Protein AF-Q4FC88-F1 (afdb_monomer_lite)

Foldseek 3Di:
DVVVVVVVVVVVVVVVVVVVVCVVPDPPDPPDVVVVDDDPVPDDDPDDPDDDDDVVVVVVVVVVVVVVVLVVVVVCLVVVCVVDDPVVSVVVNVVSVVVVVVD

InterPro domains:
  IPR000440 NADH:ubiquinone/plastoquinone oxidoreductase, chain 3 [PF00507] (17-102)
  IPR000440 NADH:ubiquinone/plastoquinone oxidoreductase, chain 3 [PTHR11058] (2-103)
  IPR038430 NADH:ubiquinone oxidoreductase, subunit 3 superfamily [G3DSA:1.20.58.1610] (1-103)

Organism: Cyamus ovalis (NCBI:txid335537)

Structure (mmCIF, N/CA/C/O backbone):
data_AF-Q4FC88-F1
#
_entry.id   AF-Q4FC88-F1
#
loop_
_atom_site.group_PDB
_atom_site.id
_atom_site.type_symbol
_atom_site.label_atom_id
_atom_site.label_alt_id
_atom_site.label_comp_id
_atom_site.label_asym_id
_atom_site.label_entity_id
_atom_site.label_seq_id
_atom_site.pdbx_PDB_ins_code
_atom_site.Cartn_x
_atom_site.Cartn_y
_atom_site.Cartn_z
_atom_site.occupancy
_atom_site.B_iso_or_equiv
_atom_site.auth_seq_id
_atom_site.auth_comp_id
_atom_site.auth_asym_id
_atom_site.auth_atom_id
_atom_site.pdbx_PDB_model_num
ATOM 1 N N . MET A 1 1 ? 17.720 -15.664 2.300 1.00 72.06 1 MET A N 1
ATOM 2 C CA . MET A 1 1 ? 16.282 -16.016 2.405 1.00 72.06 1 MET A CA 1
ATOM 3 C C . MET A 1 1 ? 15.906 -16.499 3.805 1.00 72.06 1 MET A C 1
ATOM 5 O O . MET A 1 1 ? 14.995 -15.927 4.379 1.00 72.06 1 MET A O 1
ATOM 9 N N . MET A 1 2 ? 16.645 -17.447 4.401 1.00 88.69 2 MET A N 1
ATOM 10 C CA . MET A 1 2 ? 16.359 -17.959 5.755 1.00 88.69 2 MET A CA 1
ATOM 11 C C . MET A 1 2 ? 16.406 -16.888 6.869 1.00 88.69 2 MET A C 1
ATOM 13 O O . MET A 1 2 ? 15.562 -16.884 7.757 1.00 88.69 2 MET A O 1
ATOM 17 N N . ILE A 1 3 ? 17.332 -15.924 6.793 1.00 94.44 3 ILE A N 1
ATOM 18 C CA . ILE A 1 3 ? 17.410 -14.808 7.760 1.00 94.44 3 ILE A CA 1
ATOM 19 C C . ILE A 1 3 ? 16.155 -13.921 7.694 1.00 94.44 3 ILE A C 1
ATOM 21 O O . ILE A 1 3 ? 15.607 -13.556 8.729 1.00 94.44 3 ILE A O 1
ATOM 25 N N . LEU A 1 4 ? 15.654 -13.627 6.488 1.00 94.31 4 LEU A N 1
ATOM 26 C CA . LEU A 1 4 ? 14.447 -12.815 6.302 1.00 94.31 4 LEU A CA 1
ATOM 27 C C . LEU A 1 4 ? 13.215 -13.505 6.903 1.00 94.31 4 LEU A C 1
ATOM 29 O O . LEU A 1 4 ? 12.454 -12.871 7.628 1.00 94.31 4 LEU A O 1
ATOM 33 N N . SER A 1 5 ? 13.049 -14.811 6.667 1.00 94.00 5 SER A N 1
ATOM 34 C CA . SER A 1 5 ? 11.951 -15.574 7.272 1.00 94.00 5 SER A CA 1
ATOM 35 C C . SER A 1 5 ? 12.045 -15.624 8.798 1.00 94.00 5 SER A C 1
ATOM 37 O O . SER A 1 5 ? 11.022 -15.533 9.470 1.00 94.00 5 SER A O 1
ATOM 39 N N . ILE A 1 6 ? 13.261 -15.711 9.352 1.00 96.31 6 ILE A N 1
ATOM 40 C CA . ILE A 1 6 ? 13.478 -15.687 10.804 1.00 96.31 6 ILE A CA 1
ATOM 41 C C . ILE A 1 6 ? 13.075 -14.326 11.388 1.00 96.31 6 ILE A C 1
ATOM 43 O O . ILE A 1 6 ? 12.370 -14.287 12.392 1.00 96.31 6 ILE A O 1
ATOM 47 N N . LEU A 1 7 ? 13.448 -13.212 10.750 1.00 96.75 7 LEU A N 1
ATOM 48 C CA . LEU A 1 7 ? 13.076 -11.868 11.213 1.00 96.75 7 LEU A CA 1
ATOM 49 C C . LEU A 1 7 ? 11.556 -11.647 11.202 1.00 96.75 7 LEU A C 1
ATOM 51 O O . LEU A 1 7 ? 11.004 -11.132 12.176 1.00 96.75 7 LEU A O 1
ATOM 55 N N . ILE A 1 8 ? 10.870 -12.085 10.140 1.00 96.88 8 ILE A N 1
ATOM 56 C CA . ILE A 1 8 ? 9.404 -12.004 10.051 1.00 96.88 8 ILE A CA 1
ATOM 57 C C . ILE A 1 8 ? 8.762 -12.832 11.171 1.00 96.88 8 ILE A C 1
ATOM 59 O O . ILE A 1 8 ? 7.891 -12.330 11.883 1.00 96.88 8 ILE A O 1
ATOM 63 N N . LEU A 1 9 ? 9.235 -14.063 11.390 1.00 97.00 9 LEU A N 1
ATOM 64 C CA . LEU A 1 9 ? 8.725 -14.932 12.450 1.00 97.00 9 LEU A CA 1
ATOM 65 C C . LEU A 1 9 ? 8.910 -14.308 13.840 1.00 97.00 9 LEU A C 1
ATOM 67 O O . LEU A 1 9 ? 7.970 -14.287 14.631 1.00 97.00 9 LEU A O 1
ATOM 71 N N . ILE A 1 10 ? 10.087 -13.744 14.123 1.00 97.31 10 ILE A N 1
ATOM 72 C CA . ILE A 1 10 ? 10.367 -13.062 15.392 1.00 97.31 10 ILE A CA 1
ATOM 73 C C . ILE A 1 10 ? 9.401 -11.887 15.605 1.00 97.31 10 ILE A C 1
ATOM 75 O O . ILE A 1 10 ? 8.840 -11.759 16.691 1.00 97.31 10 ILE A O 1
ATOM 79 N N . SER A 1 11 ? 9.143 -11.064 14.582 1.00 96.81 11 SER A N 1
ATOM 80 C CA . SER A 1 11 ? 8.215 -9.926 14.702 1.00 96.81 11 SER A CA 1
ATOM 81 C C . SER A 1 11 ? 6.779 -10.357 15.040 1.00 96.81 11 SER A C 1
ATOM 83 O O . SER A 1 11 ? 6.107 -9.744 15.877 1.00 96.81 11 SER A O 1
ATOM 85 N N . PHE A 1 12 ? 6.325 -11.471 14.460 1.00 97.25 12 PHE A N 1
ATOM 86 C CA . PHE A 1 12 ? 5.017 -12.047 14.751 1.00 97.25 12 PHE A CA 1
ATOM 87 C C . PHE A 1 12 ? 4.955 -12.646 16.165 1.00 97.25 12 PHE A C 1
ATOM 89 O O . PHE A 1 12 ? 3.981 -12.453 16.893 1.00 97.25 12 PHE A O 1
ATOM 96 N N . ILE A 1 13 ? 6.020 -13.320 16.608 1.00 97.75 13 ILE A N 1
ATOM 97 C CA . ILE A 1 13 ? 6.111 -13.853 17.975 1.00 97.75 13 ILE A CA 1
ATOM 98 C C . ILE A 1 13 ? 6.072 -12.715 19.001 1.00 97.75 13 ILE A C 1
ATOM 100 O O . ILE A 1 13 ? 5.334 -12.794 19.976 1.00 97.75 13 ILE A O 1
ATOM 104 N N . ILE A 1 14 ? 6.809 -11.626 18.779 1.00 97.75 14 ILE A N 1
ATOM 105 C CA . ILE A 1 14 ? 6.831 -10.495 19.717 1.00 97.75 14 ILE A CA 1
ATOM 106 C C . ILE A 1 14 ? 5.435 -9.875 19.858 1.00 97.75 14 ILE A C 1
ATOM 108 O O . ILE A 1 14 ? 4.958 -9.678 20.975 1.00 97.75 14 ILE A O 1
ATOM 112 N N . THR A 1 15 ? 4.753 -9.599 18.743 1.00 97.38 15 THR A N 1
ATOM 113 C CA . THR A 1 15 ? 3.410 -8.990 18.771 1.00 97.38 15 THR A CA 1
ATOM 114 C C . THR A 1 15 ? 2.373 -9.895 19.438 1.00 97.38 15 THR A C 1
ATOM 116 O O . THR A 1 15 ? 1.560 -9.418 20.230 1.00 97.38 15 THR A O 1
ATOM 119 N N . THR A 1 16 ? 2.429 -11.204 19.190 1.00 96.56 16 THR A N 1
ATOM 120 C CA . THR A 1 16 ? 1.527 -12.174 19.829 1.00 96.56 16 THR A CA 1
ATOM 121 C C . THR A 1 16 ? 1.805 -12.339 21.322 1.00 96.56 16 THR A C 1
ATOM 123 O O . THR A 1 16 ? 0.860 -12.351 22.108 1.00 96.56 16 THR A O 1
ATOM 126 N N . VAL A 1 17 ? 3.071 -12.389 21.745 1.00 97.50 17 VAL A N 1
ATOM 127 C CA . VAL A 1 17 ? 3.441 -12.441 23.170 1.00 97.50 17 VAL A CA 1
ATOM 128 C C . VAL A 1 17 ? 2.961 -11.190 23.903 1.00 97.50 17 VAL A C 1
ATOM 130 O O . VAL A 1 17 ? 2.345 -11.310 24.959 1.00 97.50 17 VAL A O 1
ATOM 133 N N . LEU A 1 18 ? 3.167 -9.996 23.334 1.00 96.75 18 LEU A N 1
ATOM 134 C CA . LEU A 1 18 ? 2.671 -8.746 23.921 1.00 96.75 18 LEU A CA 1
ATOM 135 C C . LEU A 1 18 ? 1.141 -8.733 24.038 1.00 96.75 18 LEU A C 1
ATOM 137 O O . LEU A 1 18 ? 0.614 -8.328 25.074 1.00 96.75 18 LEU A O 1
ATOM 141 N N . LEU A 1 19 ? 0.425 -9.229 23.022 1.00 95.38 19 LEU A N 1
ATOM 142 C CA . LEU A 1 19 ? -1.030 -9.364 23.075 1.00 95.38 19 LEU A CA 1
ATOM 143 C C . LEU A 1 19 ? -1.463 -10.309 24.205 1.00 95.38 19 LEU A C 1
ATOM 145 O O . LEU A 1 19 ? -2.326 -9.949 25.005 1.00 95.38 19 LEU A O 1
ATOM 149 N N . VAL A 1 20 ? -0.856 -11.493 24.310 1.00 95.25 20 VAL A N 1
ATOM 150 C CA . VAL A 1 20 ? -1.188 -12.473 25.357 1.00 95.25 20 VAL A CA 1
ATOM 151 C C . VAL A 1 20 ? -0.901 -11.911 26.746 1.00 95.25 20 VAL A C 1
ATOM 153 O O . VAL A 1 20 ? -1.758 -12.013 27.619 1.00 95.25 20 VAL A O 1
ATOM 156 N N . LEU A 1 21 ? 0.250 -11.263 26.941 1.00 94.94 21 LEU A N 1
ATOM 157 C CA . LEU A 1 21 ? 0.583 -10.598 28.200 1.00 94.94 21 LEU A CA 1
ATOM 158 C C . LEU A 1 21 ? -0.449 -9.522 28.548 1.00 94.94 21 LEU A C 1
ATOM 160 O O . LEU A 1 21 ? -0.942 -9.515 29.669 1.00 94.94 21 LEU A O 1
ATOM 164 N N . SER A 1 22 ? -0.838 -8.677 27.587 1.00 92.50 22 SER A N 1
ATOM 165 C CA . SER A 1 22 ? -1.842 -7.629 27.814 1.00 92.50 22 SER A CA 1
ATOM 166 C C . SER A 1 22 ? -3.212 -8.190 28.207 1.00 92.50 22 SER A C 1
ATOM 168 O O . SER A 1 22 ? -3.896 -7.627 29.056 1.00 92.50 22 SER A O 1
ATOM 170 N N . LEU A 1 23 ? -3.609 -9.330 27.634 1.00 89.69 23 LEU A N 1
ATOM 171 C CA . LEU A 1 23 ? -4.866 -9.996 27.966 1.00 89.69 23 LEU A CA 1
ATOM 172 C C . LEU A 1 23 ? -4.795 -10.742 29.303 1.00 89.69 23 LEU A C 1
ATOM 174 O O . LEU A 1 23 ? -5.823 -10.858 29.967 1.00 89.69 23 LEU A O 1
ATOM 178 N N . ALA A 1 24 ? -3.617 -11.250 29.679 1.00 90.06 24 ALA A N 1
ATOM 179 C CA . ALA A 1 24 ? -3.390 -11.959 30.934 1.00 90.06 24 ALA A CA 1
ATOM 180 C C . ALA A 1 24 ? -3.317 -11.009 32.138 1.00 90.06 24 ALA A C 1
ATOM 182 O O . ALA A 1 24 ? -3.815 -11.353 33.205 1.00 90.06 24 ALA A O 1
ATOM 183 N N . THR A 1 25 ? -2.724 -9.821 31.977 1.00 89.75 25 THR A N 1
ATOM 184 C CA . THR A 1 25 ? -2.633 -8.803 33.040 1.00 89.75 25 THR A CA 1
ATOM 185 C C . THR A 1 25 ? -3.850 -7.884 33.105 1.00 89.75 25 THR A C 1
ATOM 187 O O . THR A 1 25 ? -4.017 -7.167 34.088 1.00 89.75 25 THR A O 1
ATOM 190 N N . SER A 1 26 ? -4.707 -7.881 32.079 1.00 83.94 26 SER A N 1
ATOM 191 C CA . SER A 1 26 ? -5.911 -7.053 32.067 1.00 83.94 26 SER A CA 1
ATOM 192 C C . SER A 1 26 ? -6.894 -7.498 33.150 1.00 83.94 26 SER A C 1
ATOM 194 O O . SER A 1 26 ? -7.496 -8.573 33.076 1.00 83.94 26 SER A O 1
ATOM 196 N N . GLU A 1 27 ? -7.128 -6.617 34.122 1.00 73.38 27 GLU A N 1
ATOM 197 C CA . GLU A 1 27 ? -8.285 -6.704 35.006 1.00 73.38 27 GLU A CA 1
ATOM 198 C C . GLU A 1 27 ? -9.544 -6.428 34.183 1.00 73.38 27 GLU A C 1
ATOM 200 O O . GLU A 1 27 ? -9.937 -5.285 33.935 1.00 73.38 27 GLU A O 1
ATOM 205 N N . LYS A 1 28 ? -10.183 -7.494 33.699 1.00 67.81 28 LYS A N 1
ATOM 206 C CA . LYS A 1 28 ? -11.479 -7.377 33.035 1.00 67.81 28 LYS A CA 1
ATOM 207 C C . LYS A 1 28 ? -12.507 -6.979 34.086 1.00 67.81 28 LYS A C 1
ATOM 209 O O . LYS A 1 28 ? -13.075 -7.838 34.757 1.00 67.81 28 LYS A O 1
ATOM 214 N N . SER A 1 29 ? -12.771 -5.678 34.208 1.00 61.53 29 SER A N 1
ATOM 215 C CA . SER A 1 29 ? -13.964 -5.210 34.908 1.00 61.53 29 SER A CA 1
ATOM 216 C C . SER A 1 29 ? -15.175 -5.925 34.309 1.00 61.53 29 SER A C 1
ATOM 218 O O . SER A 1 29 ? -15.219 -6.109 33.087 1.00 61.53 29 SER A O 1
ATOM 220 N N . LEU A 1 30 ? -16.126 -6.336 35.154 1.00 69.19 30 LEU A N 1
ATOM 221 C CA . LEU A 1 30 ? -17.394 -6.948 34.744 1.00 69.19 30 LEU A CA 1
ATOM 222 C C . LEU A 1 30 ? -17.937 -6.252 33.488 1.00 69.19 30 LEU A C 1
ATOM 224 O O . LEU A 1 30 ? -17.806 -5.036 33.358 1.00 69.19 30 LEU A O 1
ATOM 228 N N . LYS A 1 31 ? -18.490 -7.033 32.549 1.00 70.25 31 LYS A N 1
ATOM 229 C CA . LYS A 1 3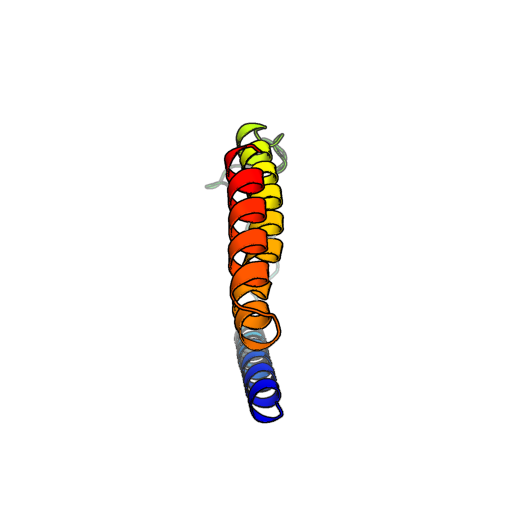1 ? -19.024 -6.558 31.259 1.00 70.25 31 LYS A CA 1
ATOM 230 C C . LYS A 1 31 ? -20.209 -5.611 31.479 1.00 70.25 31 LYS A C 1
ATOM 232 O O . LYS A 1 31 ? -21.364 -5.982 31.291 1.00 70.25 31 LYS A O 1
ATOM 237 N N . GLU A 1 32 ? -19.920 -4.394 31.902 1.00 71.75 32 GLU A N 1
ATOM 238 C CA . GLU A 1 32 ? -20.878 -3.317 32.043 1.00 71.75 32 GLU A CA 1
ATOM 239 C C . GLU A 1 32 ? -21.266 -2.856 30.644 1.00 71.75 32 GLU A C 1
ATOM 241 O O . GLU A 1 32 ? -20.410 -2.582 29.799 1.00 71.75 32 GLU A O 1
ATOM 246 N N . ARG A 1 33 ? -22.575 -2.788 30.395 1.00 77.69 33 ARG A N 1
ATOM 247 C CA . ARG A 1 33 ? -23.147 -2.393 29.104 1.00 77.69 33 ARG A CA 1
ATOM 248 C C . ARG A 1 33 ? -22.541 -1.088 28.580 1.00 77.69 33 ARG A C 1
ATOM 250 O O . ARG A 1 33 ? -22.221 -1.024 27.400 1.00 77.69 33 ARG A O 1
ATOM 257 N N . GLU A 1 34 ? -22.320 -0.112 29.457 1.00 74.94 34 GLU A N 1
ATOM 258 C CA . GLU A 1 34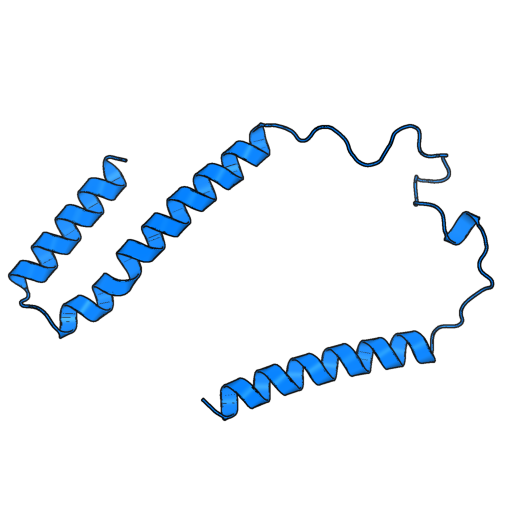 ? -21.776 1.211 29.118 1.00 74.94 34 GLU A CA 1
ATOM 259 C C . GLU A 1 34 ? -20.320 1.165 28.617 1.00 74.94 34 GLU A C 1
ATOM 261 O O . GLU A 1 34 ? -19.921 1.979 27.789 1.00 74.94 34 GLU A O 1
ATOM 266 N N . LYS A 1 35 ? -19.522 0.174 29.049 1.00 77.62 35 LYS A N 1
ATOM 267 C CA . LYS A 1 35 ? -18.165 -0.065 28.514 1.00 77.62 35 LYS A CA 1
ATOM 268 C C . LYS A 1 35 ? -18.182 -0.809 27.178 1.00 77.62 35 LYS A C 1
ATOM 270 O O . LYS A 1 35 ? -17.191 -0.802 26.456 1.00 77.62 35 LYS A O 1
ATOM 275 N N . MET A 1 36 ? -19.293 -1.477 26.868 1.00 82.56 36 MET A N 1
ATOM 276 C CA . MET A 1 36 ? -19.489 -2.254 25.640 1.00 82.56 36 MET A CA 1
ATOM 277 C C . MET A 1 36 ? -20.189 -1.441 24.535 1.00 82.56 36 MET A C 1
ATOM 279 O O . MET A 1 36 ? -20.352 -1.946 23.423 1.00 82.56 36 MET A O 1
ATOM 283 N N . THR A 1 37 ? -20.616 -0.205 24.818 1.00 83.31 37 THR A N 1
ATOM 284 C CA . THR A 1 37 ? -21.208 0.718 23.839 1.00 83.31 37 THR A CA 1
ATOM 285 C C . THR A 1 37 ? -20.160 1.643 23.207 1.00 83.31 37 THR A C 1
ATOM 287 O O . THR A 1 37 ? -19.175 1.981 23.862 1.00 83.31 37 THR A O 1
ATOM 290 N N . PRO A 1 38 ? -20.348 2.083 21.946 1.00 84.44 38 PRO A N 1
ATOM 291 C CA . PRO A 1 38 ? -19.456 3.048 21.302 1.00 84.44 38 PRO A CA 1
ATOM 292 C C . PRO A 1 38 ? -19.347 4.357 22.093 1.00 84.44 38 PRO A C 1
ATOM 294 O O . PRO A 1 38 ? -20.347 4.857 22.607 1.00 84.44 38 PRO A O 1
ATOM 297 N N . PHE A 1 39 ? -18.143 4.927 22.155 1.00 83.88 39 PHE A N 1
ATOM 298 C CA . PHE A 1 39 ? -17.914 6.223 22.789 1.00 83.88 39 PHE A CA 1
ATOM 299 C C . PHE A 1 39 ? -18.422 7.360 21.889 1.00 83.88 39 PHE A C 1
ATOM 301 O O . PHE A 1 39 ? -17.841 7.633 20.844 1.00 83.88 39 PHE A O 1
ATOM 308 N N . GLU A 1 40 ? -19.490 8.030 22.316 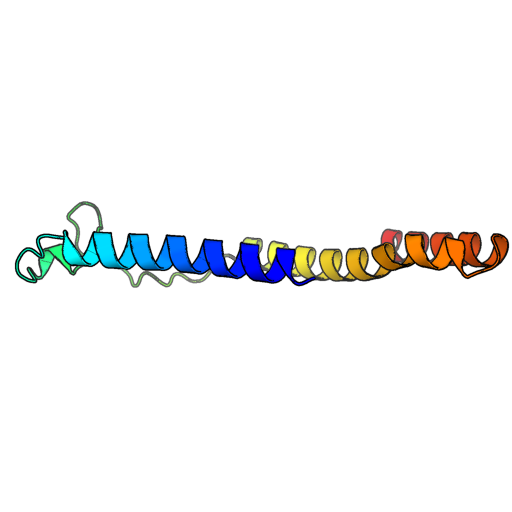1.00 85.12 40 GLU A N 1
ATOM 309 C CA . GLU A 1 40 ? -20.122 9.171 21.631 1.00 85.12 40 GLU A CA 1
ATOM 310 C C . GLU A 1 40 ? -20.216 10.374 22.590 1.00 85.12 40 GLU A C 1
ATOM 312 O O . GLU A 1 40 ? -21.257 11.009 22.736 1.00 85.12 40 GLU A O 1
ATOM 317 N N . CYS A 1 41 ? -19.136 10.648 23.335 1.00 85.06 41 CYS A N 1
ATOM 318 C CA . CYS A 1 41 ? -19.051 11.758 24.299 1.00 85.06 41 CYS A CA 1
ATOM 319 C C . CYS A 1 41 ? -20.207 11.804 25.326 1.00 85.06 41 CYS A C 1
ATOM 321 O O . CYS A 1 41 ? -20.639 12.882 25.730 1.00 85.06 41 CYS A O 1
ATOM 323 N N . GLY A 1 42 ? -20.719 10.638 25.739 1.00 83.56 42 GLY A N 1
ATOM 324 C CA . GLY A 1 42 ? -21.838 10.515 26.686 1.00 83.56 42 GLY A CA 1
ATOM 325 C C . GLY A 1 42 ? -23.236 10.557 26.055 1.00 83.56 42 GLY A C 1
ATOM 326 O O . GLY A 1 42 ? -24.226 10.471 26.778 1.00 83.56 42 GLY A O 1
ATOM 327 N N . PHE A 1 43 ? -23.337 10.655 24.727 1.00 80.75 43 PHE A N 1
ATOM 328 C CA . PHE A 1 43 ? -24.604 10.617 23.998 1.00 80.75 43 PHE A CA 1
ATOM 329 C C . PHE A 1 43 ? -24.885 9.227 23.423 1.00 80.75 43 PHE A C 1
ATOM 331 O O . PHE A 1 43 ? -23.982 8.456 23.115 1.00 80.75 43 PHE A O 1
ATOM 338 N N . SER A 1 44 ? -26.164 8.899 23.234 1.00 81.75 44 SER A N 1
ATOM 339 C CA . SER A 1 44 ? -26.549 7.706 22.478 1.00 81.75 44 SER A CA 1
ATOM 340 C C . SER A 1 44 ? -26.311 7.931 20.976 1.00 81.75 44 SER A C 1
ATOM 342 O O . SER A 1 44 ? -26.648 9.012 20.481 1.00 81.75 44 SER A O 1
ATOM 344 N N . PRO A 1 45 ? -25.819 6.932 20.223 1.00 81.12 45 PRO A N 1
ATOM 345 C CA . PRO A 1 45 ? -25.534 7.086 18.799 1.00 81.12 45 PRO A CA 1
ATOM 346 C C . PRO A 1 45 ? -26.810 7.426 18.015 1.00 81.12 45 PRO A C 1
ATOM 348 O O . PRO A 1 45 ? -27.741 6.625 17.933 1.00 81.12 45 PRO A O 1
ATOM 351 N N . LEU A 1 46 ? -26.850 8.620 17.417 1.00 74.44 46 LEU A N 1
ATOM 352 C CA . LEU A 1 46 ? -28.013 9.135 16.676 1.00 74.44 46 LEU A CA 1
ATOM 353 C C . LEU A 1 46 ? -28.187 8.484 15.295 1.00 74.44 46 LEU A C 1
ATOM 355 O O . LEU A 1 46 ? -29.282 8.470 14.734 1.00 74.44 46 LEU A O 1
ATOM 359 N N . LYS A 1 47 ? -27.098 7.976 14.710 1.00 75.38 47 LYS A N 1
ATOM 360 C CA . LYS A 1 47 ? -27.066 7.342 13.387 1.00 75.38 47 LYS A CA 1
ATOM 361 C C . LYS A 1 47 ? -26.168 6.113 13.428 1.00 75.38 47 LYS A C 1
ATOM 363 O O . LYS A 1 47 ? -25.275 5.999 14.262 1.00 75.38 47 LYS A O 1
ATOM 368 N N . LYS A 1 48 ? -26.383 5.188 12.492 1.00 77.06 48 LYS A N 1
ATOM 369 C CA . LYS A 1 48 ? -25.437 4.089 12.272 1.00 77.06 48 LYS A CA 1
ATOM 370 C C . LYS A 1 48 ? -24.086 4.682 11.853 1.00 77.06 48 LYS A C 1
ATOM 372 O O . LYS A 1 48 ? -24.052 5.581 11.020 1.00 77.06 48 LYS A O 1
ATOM 377 N N . SER A 1 49 ? -22.992 4.121 12.367 1.00 73.62 49 SER A N 1
ATOM 378 C CA . SER A 1 49 ? -21.610 4.525 12.040 1.00 73.62 49 SER A CA 1
ATOM 379 C C . SER A 1 49 ? -21.288 4.467 10.534 1.00 73.62 49 SER A C 1
ATOM 381 O O . SER A 1 49 ? -20.386 5.150 10.057 1.00 73.62 49 SER A O 1
ATOM 383 N N . ARG A 1 50 ? -22.056 3.697 9.752 1.00 76.62 50 ARG A N 1
ATOM 384 C CA . ARG A 1 50 ? -21.926 3.637 8.293 1.00 76.62 50 ARG A CA 1
ATOM 385 C C . ARG A 1 50 ? -22.662 4.806 7.640 1.00 76.62 50 ARG A C 1
ATOM 387 O O . ARG A 1 50 ? -23.845 4.697 7.320 1.00 76.62 50 ARG A O 1
ATOM 394 N N . SER A 1 51 ? -21.953 5.911 7.444 1.00 74.00 51 SER A N 1
ATOM 395 C CA . SER A 1 51 ? -22.380 6.991 6.558 1.00 74.00 51 SER A CA 1
ATOM 396 C C . SER A 1 51 ? -22.057 6.646 5.096 1.00 74.00 51 SER A C 1
ATOM 398 O O . SER A 1 51 ? -21.096 5.917 4.832 1.00 74.00 51 SER A O 1
ATOM 400 N N . PRO A 1 52 ? -22.851 7.133 4.122 1.00 77.25 52 PRO A N 1
ATOM 401 C CA . PRO A 1 52 ? -22.463 7.051 2.722 1.00 77.25 52 PRO A CA 1
ATOM 402 C C . PRO A 1 52 ? -21.126 7.772 2.533 1.00 77.25 52 PRO A C 1
ATOM 404 O O . PRO A 1 52 ? -20.948 8.920 2.948 1.00 77.25 52 PRO A O 1
ATOM 407 N N . PHE A 1 53 ? -20.174 7.056 1.945 1.00 73.44 53 PHE A N 1
ATOM 408 C CA . PHE A 1 53 ? -18.819 7.534 1.731 1.00 73.44 53 PHE A CA 1
ATOM 409 C C . PHE A 1 53 ? -18.797 8.642 0.679 1.00 73.44 53 PHE A C 1
ATOM 411 O O . PHE A 1 53 ? -19.543 8.603 -0.301 1.00 73.44 53 PHE A O 1
ATOM 418 N N . SER A 1 54 ? -17.937 9.644 0.867 1.00 84.94 54 SER A N 1
ATOM 419 C CA . SER A 1 54 ? -17.826 10.718 -0.118 1.00 84.94 54 SER A CA 1
ATOM 420 C C . SER A 1 54 ? -17.147 10.204 -1.393 1.00 84.94 54 SER A C 1
ATOM 422 O O . SER A 1 54 ? -16.083 9.586 -1.334 1.00 84.94 54 SER A O 1
ATOM 424 N N . MET A 1 55 ? -17.721 10.517 -2.557 1.00 86.25 55 MET A N 1
ATOM 425 C CA . MET A 1 55 ? -17.166 10.112 -3.859 1.00 86.25 55 MET A CA 1
ATOM 426 C C . MET A 1 55 ? -15.765 10.683 -4.123 1.00 86.25 55 MET A C 1
ATOM 428 O O . MET A 1 55 ? -15.029 10.152 -4.946 1.00 86.25 55 MET A O 1
ATOM 432 N N . ARG A 1 56 ? -15.362 11.740 -3.406 1.00 88.94 56 ARG A N 1
ATOM 433 C CA . ARG A 1 56 ? -14.033 12.353 -3.543 1.00 88.94 56 ARG A CA 1
ATOM 434 C C . ARG A 1 56 ? -12.918 11.386 -3.158 1.00 8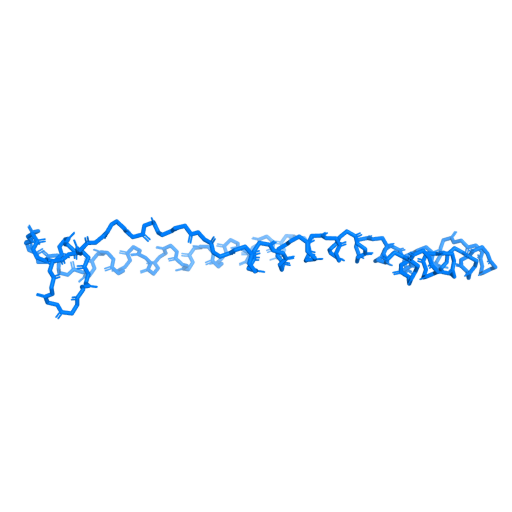8.94 56 ARG A C 1
ATOM 436 O O . ARG A 1 56 ? -11.941 11.267 -3.882 1.00 88.94 56 ARG A O 1
ATOM 443 N N . PHE A 1 57 ? -13.085 10.663 -2.054 1.00 85.06 57 PHE A N 1
ATOM 444 C CA . PHE A 1 57 ? -12.090 9.681 -1.625 1.00 85.06 57 PHE A CA 1
ATOM 445 C C . PHE A 1 57 ? -12.062 8.449 -2.537 1.00 85.06 57 PHE A C 1
ATOM 447 O O . PHE A 1 57 ? -11.004 7.865 -2.733 1.00 85.06 57 PHE A O 1
ATOM 454 N N . PHE A 1 58 ? -13.196 8.091 -3.144 1.00 88.75 58 PHE A N 1
ATOM 455 C CA . PHE A 1 58 ? -13.246 7.010 -4.128 1.00 88.75 58 PHE A CA 1
ATOM 456 C C . PHE A 1 58 ? -12.402 7.331 -5.371 1.00 88.75 58 PHE A C 1
ATOM 458 O O . PHE A 1 58 ? -11.643 6.482 -5.832 1.00 88.75 58 PHE A O 1
ATOM 465 N N . MET A 1 59 ? -12.459 8.576 -5.860 1.00 91.31 59 MET A N 1
ATOM 466 C CA . MET A 1 59 ? -11.620 9.016 -6.982 1.00 91.31 59 MET A CA 1
ATOM 467 C C . MET A 1 59 ? -10.124 8.929 -6.659 1.00 91.31 59 MET A C 1
ATOM 469 O O . MET A 1 59 ? -9.342 8.532 -7.516 1.00 91.31 59 MET A O 1
ATOM 473 N N . ILE A 1 60 ? -9.726 9.226 -5.417 1.00 94.00 60 ILE A N 1
ATOM 474 C CA . ILE A 1 60 ? -8.326 9.092 -4.983 1.00 94.00 60 ILE A CA 1
ATOM 475 C C . ILE A 1 60 ? -7.872 7.628 -5.065 1.00 94.00 60 ILE A C 1
ATOM 477 O O . ILE A 1 60 ? -6.782 7.361 -5.560 1.00 94.00 60 ILE A O 1
ATOM 481 N N . THR A 1 61 ? -8.705 6.672 -4.638 1.00 93.69 61 THR A N 1
ATOM 482 C CA . THR A 1 61 ? -8.380 5.238 -4.737 1.00 93.69 61 THR A CA 1
ATOM 483 C C . THR A 1 61 ? -8.241 4.771 -6.185 1.00 93.69 61 THR A C 1
ATOM 485 O O . THR A 1 61 ? -7.345 3.987 -6.478 1.00 93.69 61 THR A O 1
ATOM 488 N N . LEU A 1 62 ? -9.089 5.260 -7.095 1.00 94.25 62 LEU A N 1
ATOM 489 C CA . LEU A 1 62 ? -8.979 4.927 -8.517 1.00 94.25 62 LEU A CA 1
ATOM 490 C C . LEU A 1 62 ? -7.688 5.468 -9.139 1.00 94.25 62 LEU A C 1
ATOM 492 O O . LEU A 1 62 ? -7.001 4.728 -9.836 1.00 94.25 62 LEU A O 1
ATOM 496 N N . ILE A 1 63 ? -7.333 6.724 -8.852 1.00 93.94 63 ILE A N 1
ATOM 497 C CA . ILE A 1 63 ? -6.077 7.322 -9.332 1.00 93.94 63 ILE A CA 1
ATOM 498 C C . ILE A 1 63 ? -4.874 6.557 -8.767 1.00 93.94 63 ILE A C 1
ATOM 500 O O . ILE A 1 63 ? -3.949 6.244 -9.509 1.00 93.94 63 ILE A O 1
ATOM 504 N N . PHE A 1 64 ? -4.904 6.200 -7.478 1.00 95.06 64 PHE A N 1
ATOM 505 C CA . PHE A 1 64 ? -3.854 5.391 -6.858 1.00 95.06 64 PHE A CA 1
ATOM 506 C C . PHE A 1 64 ? -3.689 4.031 -7.548 1.00 95.06 64 PHE A C 1
ATOM 508 O O . PHE A 1 64 ? -2.566 3.615 -7.799 1.00 95.06 64 PHE A O 1
ATOM 515 N N . LEU A 1 65 ? -4.793 3.362 -7.894 1.00 93.88 65 LEU A N 1
ATOM 516 C CA . LEU A 1 65 ? -4.754 2.066 -8.574 1.00 93.88 65 LEU A CA 1
ATOM 517 C C . LEU A 1 65 ? -4.113 2.162 -9.963 1.00 93.88 65 LEU A C 1
ATOM 519 O O . LEU A 1 65 ? -3.318 1.299 -10.325 1.00 93.88 65 LEU A O 1
ATOM 523 N N . ILE A 1 66 ? -4.446 3.200 -10.735 1.00 93.75 66 ILE A N 1
ATOM 524 C CA . ILE A 1 66 ? -3.842 3.427 -12.055 1.00 93.75 66 ILE A CA 1
ATOM 525 C C . ILE A 1 66 ? -2.340 3.686 -11.899 1.00 93.75 66 ILE A C 1
ATOM 527 O O . ILE A 1 66 ? -1.537 3.010 -12.536 1.00 93.75 66 ILE A O 1
ATOM 531 N N . PHE A 1 67 ? -1.955 4.576 -10.983 1.00 92.19 67 PHE A N 1
ATOM 532 C CA . PHE A 1 67 ? -0.549 4.895 -10.738 1.00 92.19 67 PHE A CA 1
ATOM 533 C C . PHE A 1 67 ? 0.271 3.684 -10.249 1.00 92.19 67 PHE A C 1
ATOM 535 O O . PHE A 1 67 ? 1.420 3.512 -10.647 1.00 92.19 67 PHE A O 1
ATOM 542 N N . ASP A 1 68 ? -0.305 2.803 -9.427 1.00 94.75 68 ASP A N 1
ATOM 543 C CA . ASP A 1 68 ? 0.369 1.575 -8.975 1.00 94.75 68 ASP A CA 1
ATOM 544 C C . ASP A 1 68 ? 0.653 0.613 -10.147 1.00 94.75 68 ASP A C 1
ATOM 546 O O . ASP A 1 68 ? 1.742 0.042 -10.265 1.00 94.75 68 ASP A O 1
ATOM 550 N N . MET A 1 69 ? -0.289 0.505 -11.094 1.00 92.50 69 MET A N 1
ATOM 551 C CA . MET A 1 69 ? -0.088 -0.265 -12.327 1.00 92.50 69 MET A CA 1
ATOM 552 C C . MET A 1 69 ? 1.027 0.331 -13.196 1.00 92.50 69 MET A C 1
ATOM 554 O O . MET A 1 69 ? 1.833 -0.415 -13.751 1.00 92.50 69 MET A O 1
ATOM 558 N N . GLU A 1 70 ? 1.137 1.655 -13.280 1.00 92.25 70 GLU A N 1
ATOM 559 C CA . GLU A 1 70 ? 2.215 2.328 -14.011 1.00 92.25 70 GLU A CA 1
ATOM 560 C C . GLU A 1 70 ? 3.594 2.075 -13.391 1.00 92.25 70 GLU A C 1
ATOM 562 O O . GLU A 1 70 ? 4.545 1.732 -14.098 1.00 92.25 70 GLU A O 1
ATOM 567 N N . VAL A 1 71 ? 3.709 2.153 -12.061 1.00 92.31 71 VAL A N 1
ATOM 568 C CA . VAL A 1 71 ? 4.962 1.851 -11.349 1.00 92.31 71 VAL A CA 1
ATOM 569 C C . VAL A 1 71 ? 5.403 0.407 -11.600 1.00 92.31 71 VAL A C 1
ATOM 571 O O . VAL A 1 71 ? 6.595 0.155 -11.808 1.00 92.31 71 VAL A O 1
ATOM 574 N N . SER A 1 72 ? 4.457 -0.535 -11.655 1.00 91.69 72 SER A N 1
ATOM 575 C CA . SER A 1 72 ? 4.753 -1.939 -11.963 1.00 91.69 72 SER A CA 1
ATOM 576 C C . SER A 1 72 ? 5.390 -2.135 -13.349 1.00 91.69 72 SER A C 1
ATOM 578 O O . SER A 1 72 ? 6.228 -3.023 -13.513 1.00 91.69 72 SER A O 1
ATOM 580 N N . LEU A 1 73 ? 5.059 -1.277 -14.325 1.00 89.75 73 LEU A N 1
ATOM 581 C CA . LEU A 1 73 ? 5.637 -1.293 -15.674 1.00 89.75 73 LEU A CA 1
ATOM 582 C C . LEU A 1 73 ? 7.027 -0.643 -15.731 1.00 89.75 73 LEU A C 1
ATOM 584 O O . LEU A 1 73 ? 7.866 -1.065 -16.527 1.00 89.75 73 LEU A O 1
ATOM 588 N N . VAL A 1 74 ? 7.295 0.357 -14.887 1.00 91.06 74 VAL A N 1
ATOM 589 C CA . VAL A 1 74 ? 8.591 1.059 -14.847 1.00 91.06 74 VAL A CA 1
ATOM 590 C C . VAL A 1 74 ? 9.667 0.239 -14.126 1.00 91.06 74 VAL A C 1
ATOM 592 O O . VAL A 1 74 ? 10.814 0.206 -14.570 1.00 91.06 74 VAL A O 1
ATOM 595 N N . LEU A 1 75 ? 9.320 -0.464 -13.044 1.00 91.44 75 LEU A N 1
ATOM 596 C CA . LEU A 1 75 ? 10.269 -1.229 -12.222 1.00 91.44 75 LEU A CA 1
ATOM 597 C C . LEU A 1 75 ? 11.154 -2.239 -12.996 1.00 91.44 75 LEU A C 1
ATOM 599 O O . LEU A 1 75 ? 12.366 -2.251 -12.758 1.00 91.44 75 LEU A O 1
ATOM 603 N N . PRO A 1 76 ? 10.642 -3.062 -13.938 1.00 88.50 76 PRO A N 1
ATOM 604 C CA . PRO A 1 76 ? 11.474 -4.015 -14.679 1.00 88.50 76 PRO A CA 1
ATOM 605 C C . PRO A 1 76 ? 12.484 -3.358 -15.634 1.00 88.50 76 PRO A C 1
ATOM 607 O O . PRO A 1 76 ? 13.430 -4.027 -16.053 1.00 88.50 76 PRO A O 1
ATOM 610 N N . MET A 1 77 ? 12.353 -2.063 -15.951 1.00 87.00 77 MET A N 1
ATOM 611 C CA . MET A 1 77 ? 13.267 -1.375 -16.873 1.00 87.00 77 MET A CA 1
ATOM 612 C C . MET A 1 77 ? 14.717 -1.366 -16.384 1.00 87.00 77 MET A C 1
ATOM 614 O O . MET A 1 77 ? 15.628 -1.477 -17.202 1.00 87.00 77 MET A O 1
ATOM 618 N N . GLY A 1 78 ? 14.947 -1.303 -15.067 1.00 86.62 78 GLY A N 1
ATOM 619 C CA . GLY A 1 78 ? 16.300 -1.381 -14.505 1.00 86.62 78 GLY A CA 1
ATOM 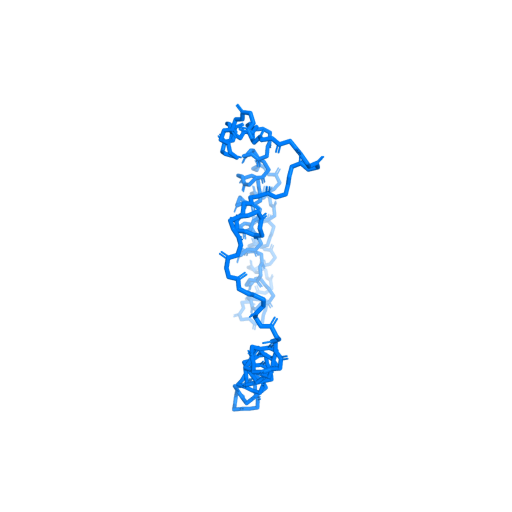620 C C . GLY A 1 78 ? 16.975 -2.731 -14.770 1.00 86.62 78 GLY A C 1
ATOM 621 O O . GLY A 1 78 ? 18.166 -2.783 -15.052 1.00 86.62 78 GLY A O 1
ATOM 622 N N . VAL A 1 79 ? 16.204 -3.822 -14.756 1.00 88.56 79 VAL A N 1
ATOM 623 C CA . VAL A 1 79 ? 16.708 -5.181 -15.023 1.00 88.56 79 VAL A CA 1
ATOM 624 C C . VAL A 1 79 ? 16.888 -5.424 -16.526 1.00 88.56 79 VAL A C 1
ATOM 626 O O . VAL A 1 79 ? 17.827 -6.099 -16.948 1.00 88.56 79 VAL A O 1
ATOM 629 N N . LEU A 1 80 ? 16.016 -4.848 -17.359 1.00 88.62 80 LEU A N 1
ATOM 630 C CA . LEU A 1 80 ? 16.097 -4.961 -18.820 1.00 88.62 80 LEU A CA 1
ATOM 631 C C . LEU A 1 80 ? 17.352 -4.293 -19.405 1.00 88.62 80 LEU A C 1
ATOM 633 O O . LEU A 1 80 ? 17.798 -4.692 -20.482 1.00 88.62 80 LEU A O 1
ATOM 637 N N . MET A 1 81 ? 17.943 -3.325 -18.698 1.00 87.44 81 MET A N 1
ATOM 638 C CA . MET A 1 81 ? 19.173 -2.646 -19.124 1.00 87.44 81 MET A CA 1
ATOM 639 C C . MET A 1 81 ? 20.364 -3.607 -19.228 1.00 87.44 81 MET A C 1
ATOM 641 O O . MET A 1 81 ? 21.155 -3.508 -20.157 1.00 87.44 81 MET A O 1
ATOM 645 N N . GLU A 1 82 ? 20.462 -4.568 -18.309 1.00 86.31 82 GLU A N 1
ATOM 646 C CA . GLU A 1 82 ? 21.569 -5.535 -18.246 1.00 86.31 82 GLU A CA 1
ATOM 647 C C . GLU A 1 82 ? 21.430 -6.667 -19.282 1.00 86.31 82 GLU A C 1
ATOM 649 O O . GLU A 1 82 ? 22.401 -7.342 -19.616 1.00 86.31 82 GLU A O 1
ATOM 654 N N . THR A 1 83 ? 20.216 -6.913 -19.788 1.00 87.44 83 THR A N 1
ATOM 655 C CA . THR A 1 83 ? 19.899 -8.099 -20.610 1.00 87.44 83 THR A CA 1
ATOM 656 C C . THR A 1 83 ? 19.674 -7.794 -22.087 1.00 87.44 83 THR A C 1
ATOM 658 O O . THR A 1 83 ? 19.752 -8.699 -22.920 1.00 87.44 83 THR A O 1
ATOM 661 N N . THR A 1 84 ? 19.396 -6.538 -22.436 1.00 90.94 84 THR A N 1
ATOM 662 C CA . THR A 1 84 ? 19.068 -6.123 -23.805 1.00 90.94 84 THR A CA 1
ATOM 663 C C . THR A 1 84 ? 20.115 -5.170 -24.371 1.00 90.94 84 THR A C 1
ATOM 665 O O . THR A 1 84 ? 20.893 -4.555 -23.650 1.00 90.94 84 THR A O 1
ATOM 668 N N . SER A 1 85 ? 20.162 -5.035 -25.698 1.00 92.88 85 SER A N 1
ATOM 669 C CA . SER A 1 85 ? 21.038 -4.042 -26.327 1.00 92.88 85 SER A CA 1
ATOM 670 C C . SER A 1 85 ? 20.622 -2.618 -25.940 1.00 92.88 85 SER A C 1
ATOM 672 O O . SER A 1 85 ? 19.428 -2.306 -25.968 1.00 92.88 85 SER A O 1
ATOM 674 N N . GLN A 1 86 ? 21.600 -1.736 -25.714 1.00 88.38 86 GLN A N 1
ATOM 675 C CA . GLN A 1 86 ? 21.393 -0.338 -25.309 1.00 88.38 86 GLN A CA 1
ATOM 676 C C . GLN A 1 86 ? 20.360 0.414 -26.169 1.00 88.38 86 GLN A C 1
ATOM 678 O O . GLN A 1 86 ? 19.546 1.167 -25.645 1.00 88.38 86 GLN A O 1
ATOM 683 N N . LEU A 1 87 ? 20.365 0.202 -27.491 1.00 92.50 87 LEU A N 1
ATOM 684 C CA . LEU A 1 87 ? 19.442 0.875 -28.412 1.00 92.50 87 LEU A CA 1
ATOM 685 C C . LEU A 1 87 ? 17.982 0.452 -28.175 1.00 92.50 87 LEU A C 1
ATOM 687 O O . LEU A 1 87 ? 17.093 1.300 -28.093 1.00 92.50 87 LEU A O 1
ATOM 691 N N . VAL A 1 88 ? 17.745 -0.857 -28.038 1.00 91.62 88 VAL A N 1
ATOM 692 C CA . VAL A 1 88 ? 16.414 -1.414 -27.753 1.00 91.62 88 VAL A CA 1
ATOM 693 C C . VAL A 1 88 ? 15.936 -0.920 -26.394 1.00 91.62 88 VAL A C 1
ATOM 695 O O . VAL A 1 88 ? 14.823 -0.411 -26.303 1.00 91.62 88 VAL A O 1
ATOM 698 N N . TRP A 1 89 ? 16.800 -0.953 -25.378 1.00 93.25 89 TRP A N 1
ATOM 699 C CA . TRP A 1 89 ? 16.468 -0.465 -24.044 1.00 93.25 89 TRP A CA 1
ATOM 700 C C . TRP A 1 89 ? 16.005 1.000 -24.056 1.00 93.25 89 TRP A C 1
ATOM 702 O O . TRP A 1 89 ? 14.885 1.291 -23.631 1.00 93.25 89 TRP A O 1
ATOM 712 N N . ILE A 1 90 ? 16.794 1.907 -24.649 1.00 92.31 90 ILE A N 1
ATOM 713 C CA . ILE A 1 90 ? 16.436 3.332 -24.770 1.00 92.31 90 ILE A CA 1
ATOM 714 C C . ILE A 1 90 ? 15.091 3.495 -25.488 1.00 92.31 90 ILE A C 1
ATOM 716 O O . ILE A 1 90 ? 14.234 4.245 -25.023 1.00 92.31 90 ILE A O 1
ATOM 720 N N . SER A 1 91 ? 14.873 2.774 -26.594 1.00 92.00 91 SER A N 1
ATOM 721 C CA . SER A 1 91 ? 13.613 2.867 -27.339 1.00 92.00 91 SER A CA 1
ATOM 722 C C . SER A 1 91 ? 12.406 2.405 -26.512 1.00 92.00 91 SER A C 1
ATOM 724 O O . SER A 1 91 ? 11.379 3.079 -26.504 1.00 92.00 91 SER A O 1
ATOM 726 N N . THR A 1 92 ? 12.540 1.314 -25.750 1.00 91.06 92 THR A N 1
ATOM 727 C CA . THR A 1 92 ? 11.459 0.790 -24.903 1.00 91.06 92 THR A CA 1
ATOM 728 C C . THR A 1 92 ? 11.130 1.719 -23.739 1.00 91.06 92 THR A C 1
ATOM 730 O O . THR A 1 92 ? 9.955 1.968 -23.477 1.00 91.06 92 THR A O 1
ATOM 733 N N . VAL A 1 93 ? 12.144 2.303 -23.093 1.00 92.19 93 VAL A N 1
ATOM 734 C CA . VAL A 1 93 ? 11.955 3.273 -22.006 1.00 92.19 93 VAL A CA 1
ATOM 735 C C . VAL A 1 93 ? 11.249 4.527 -22.516 1.00 92.19 93 VAL A C 1
ATOM 737 O O . VAL A 1 93 ? 10.301 4.989 -21.888 1.00 92.19 93 VAL A O 1
ATOM 740 N N . LEU A 1 94 ? 11.653 5.053 -23.677 1.00 91.88 94 LEU A N 1
ATOM 741 C CA . LEU A 1 94 ? 11.017 6.232 -24.269 1.00 91.88 94 LEU A CA 1
ATOM 742 C C . LEU A 1 94 ? 9.551 5.983 -24.636 1.00 91.88 94 LEU A C 1
ATOM 744 O O . LEU A 1 94 ? 8.711 6.841 -24.374 1.00 91.88 94 LEU A O 1
ATOM 748 N N . ILE A 1 95 ? 9.230 4.815 -25.201 1.00 91.81 95 ILE A N 1
ATOM 749 C CA . ILE A 1 95 ? 7.846 4.449 -25.531 1.00 91.81 95 ILE A CA 1
ATOM 750 C C . ILE A 1 95 ? 7.004 4.342 -24.259 1.00 91.81 95 ILE A C 1
ATOM 752 O O . ILE A 1 95 ? 5.904 4.886 -24.217 1.00 91.81 95 ILE A O 1
ATOM 756 N N . VAL A 1 96 ? 7.514 3.686 -23.214 1.00 91.44 96 VAL A N 1
ATOM 757 C CA . VAL A 1 96 ? 6.777 3.550 -21.951 1.00 91.44 96 VAL A CA 1
ATOM 758 C C . VAL A 1 96 ? 6.564 4.908 -21.293 1.00 91.44 96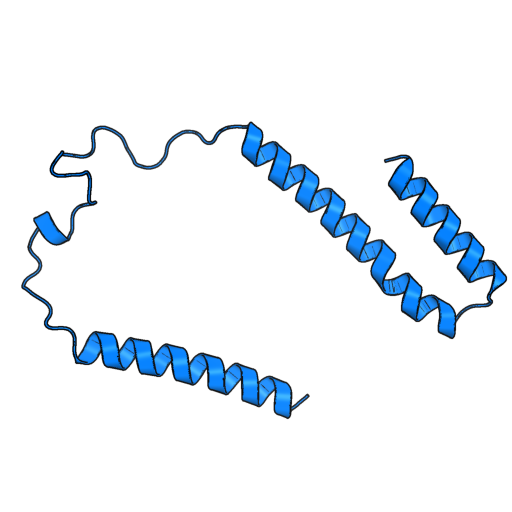 VAL A C 1
ATOM 760 O O . VAL A 1 96 ? 5.433 5.221 -20.947 1.00 91.44 96 VAL A O 1
ATOM 763 N N . ILE A 1 97 ? 7.585 5.765 -21.206 1.00 91.12 97 ILE A N 1
ATOM 764 C CA . ILE A 1 97 ? 7.424 7.124 -20.663 1.00 91.12 97 ILE A CA 1
ATOM 765 C C . ILE A 1 97 ? 6.420 7.935 -21.490 1.00 91.12 97 ILE A C 1
ATOM 767 O O . ILE A 1 97 ? 5.595 8.642 -20.920 1.00 91.12 97 ILE A O 1
ATOM 771 N N . PHE A 1 98 ? 6.445 7.825 -22.820 1.00 92.38 98 PHE A N 1
ATOM 772 C CA . PHE A 1 98 ? 5.477 8.514 -23.670 1.00 92.38 98 PHE A CA 1
ATOM 773 C C . PHE A 1 98 ? 4.040 8.060 -23.391 1.00 92.38 98 PHE A C 1
ATOM 775 O O . PHE A 1 98 ? 3.158 8.902 -23.252 1.00 92.38 98 PHE A O 1
ATOM 782 N N . VAL A 1 99 ? 3.807 6.750 -23.265 1.00 90.44 99 VAL A N 1
ATOM 783 C CA . VAL A 1 99 ? 2.485 6.199 -22.930 1.00 90.44 99 VAL A CA 1
ATOM 784 C C . VAL A 1 99 ? 2.016 6.682 -21.556 1.00 90.44 99 VAL A C 1
ATOM 786 O O . VAL A 1 99 ? 0.860 7.062 -21.429 1.00 90.44 99 VAL A O 1
ATOM 789 N N . LEU A 1 100 ? 2.910 6.731 -20.565 1.00 89.06 100 LEU A N 1
ATOM 790 C CA . LEU A 1 100 ? 2.604 7.205 -19.209 1.00 89.06 100 LEU A CA 1
ATOM 791 C C . LEU A 1 100 ? 2.270 8.701 -19.146 1.00 89.06 100 LEU A C 1
ATOM 793 O O . LEU A 1 100 ? 1.476 9.116 -18.319 1.00 89.06 100 LEU A O 1
ATOM 797 N N . VAL A 1 101 ? 2.889 9.524 -19.997 1.00 87.94 101 VAL A N 1
ATOM 798 C CA . VAL A 1 101 ? 2.607 10.970 -20.059 1.00 87.94 101 VAL A CA 1
ATOM 799 C C . VAL A 1 101 ? 1.356 11.273 -20.891 1.00 87.94 101 VAL A C 1
ATOM 801 O O . VAL A 1 101 ? 0.724 12.309 -20.697 1.00 87.94 101 VAL A O 1
ATOM 804 N N . ALA A 1 102 ? 1.036 10.412 -21.860 1.00 87.00 102 ALA A N 1
ATOM 805 C CA . ALA A 1 102 ? -0.129 10.566 -22.727 1.00 87.00 102 ALA A CA 1
ATOM 806 C C . ALA A 1 102 ? -1.433 10.038 -22.102 1.00 87.00 102 ALA A C 1
ATOM 808 O O . ALA A 1 102 ? -2.505 10.488 -22.516 1.00 87.00 102 ALA A O 1
ATOM 809 N N . GLY A 1 103 ? -1.338 9.069 -21.183 1.00 72.56 103 GLY A N 1
ATOM 810 C CA . GLY A 1 103 ? -2.442 8.603 -20.334 1.00 72.56 103 GLY A CA 1
ATOM 811 C C . GLY A 1 103 ? -2.797 9.610 -19.249 1.00 72.56 103 GLY A C 1
ATOM 812 O O . GLY A 1 103 ? -4.006 9.698 -18.937 1.00 72.56 103 GLY A O 1
#

Secondary structure (DSSP, 8-state):
-HHHHHHHHHHHHHHHHHHHHHHHH-------GGGSS--STTS--SS-S-PPPPHHHHHHHHHHHHHHHHHHHHTTHHHHHHHS-HHHHHHHHHHHHHHHHH-

Radius of gyration: 25.95 Å; chains: 1; bounding box: 50×30×63 Å

Sequence (103 aa):
MMILSILILISFIITTVLLVLSLATSEKSLKEREKMTPFECGFSPLKKSRSPFSMRFFMITLIFLIFDMEVSLVLPMGVLMETTSQLVWISTVLIVIFVLVAG

pLDDT: mean 87.67, std 8.12, range [61.53, 97.75]